Protein AF-A0A519SDA7-F1 (afdb_monomer_lite)

pLDDT: mean 97.17, std 2.33, range [86.12, 98.69]

Sequence (33 aa):
MNILVLNSGSSSIKYQLFRWPDERPACSGLVER

Foldseek 3Di:
DWDWDWDDDPFKIWIFIDDPPDPHTPDIDIDGD

Secondary structure (DSSP, 8-state):
-EEEEEEE-SS-EEEEEEETT-SSEEEEEEE--

Radius of gyration: 10.51 Å; chains: 1; bounding box: 28×17×19 Å

Structure (mmCIF, N/CA/C/O backbone):
data_AF-A0A519SDA7-F1
#
_entry.id   AF-A0A519SDA7-F1
#
loop_
_atom_site.group_PDB
_atom_site.id
_atom_site.type_symbol
_atom_site.label_atom_id
_atom_site.label_alt_id
_atom_site.label_comp_id
_atom_site.label_asym_id
_atom_site.label_entity_id
_atom_site.label_seq_id
_atom_site.pdbx_PDB_ins_code
_atom_site.Cartn_x
_atom_site.Cartn_y
_atom_site.Cartn_z
_atom_site.occupancy
_atom_site.B_iso_or_equiv
_atom_site.auth_seq_id
_atom_site.auth_comp_id
_atom_site.auth_asym_id
_atom_site.auth_atom_id
_atom_site.pdbx_PDB_model_num
ATOM 1 N N . MET A 1 1 ? -19.605 2.958 5.586 1.00 95.00 1 MET A N 1
ATOM 2 C CA . MET A 1 1 ? -18.829 4.208 5.356 1.00 95.00 1 MET A CA 1
ATOM 3 C C . MET A 1 1 ? -17.550 3.835 4.624 1.00 95.00 1 MET A C 1
ATOM 5 O O . MET A 1 1 ? -17.020 2.772 4.915 1.00 95.00 1 MET A O 1
ATOM 9 N N . ASN A 1 2 ? -17.059 4.656 3.695 1.00 97.25 2 ASN A N 1
ATOM 10 C CA . ASN A 1 2 ? -15.792 4.379 3.012 1.00 97.25 2 ASN A CA 1
ATOM 11 C C . ASN A 1 2 ? -14.651 5.108 3.724 1.00 97.25 2 ASN A C 1
ATOM 13 O O . ASN A 1 2 ? -14.744 6.316 3.929 1.00 97.25 2 ASN A O 1
ATOM 17 N N . ILE A 1 3 ? -13.598 4.380 4.089 1.00 98.06 3 ILE A N 1
ATOM 18 C CA . ILE A 1 3 ? -12.416 4.923 4.767 1.00 98.06 3 ILE A CA 1
ATOM 19 C C . ILE A 1 3 ? -11.209 4.672 3.866 1.00 98.06 3 ILE A C 1
ATOM 21 O O . ILE A 1 3 ? -10.861 3.520 3.605 1.00 98.06 3 ILE A O 1
ATOM 25 N N . LEU A 1 4 ? -10.580 5.743 3.383 1.00 98.19 4 LEU A N 1
ATOM 26 C CA . LEU A 1 4 ? -9.33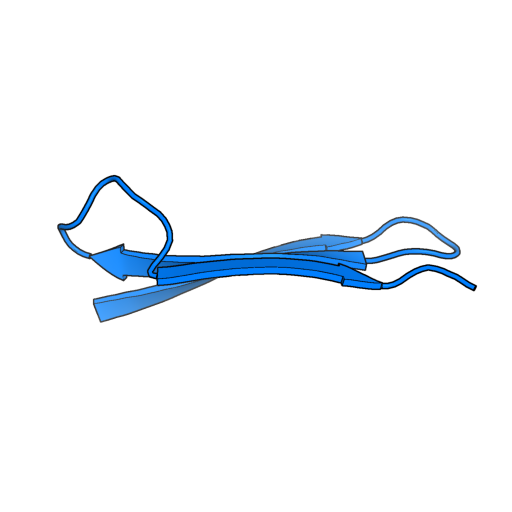6 5.673 2.621 1.00 98.19 4 LEU A CA 1
ATOM 27 C C . LEU A 1 4 ? -8.158 5.939 3.560 1.00 98.19 4 LEU A C 1
ATOM 29 O O . LEU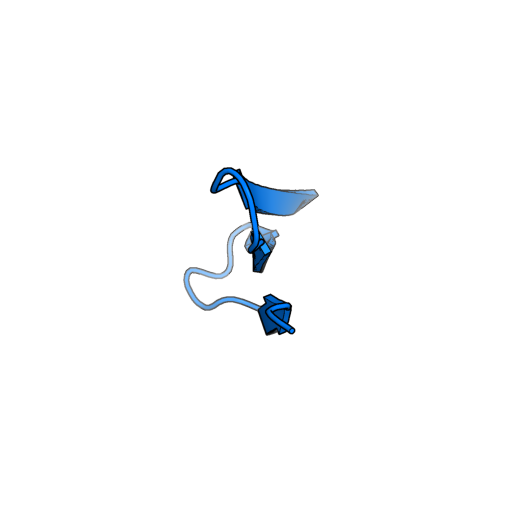 A 1 4 ? -8.043 7.025 4.123 1.00 98.19 4 LEU A O 1
ATOM 33 N N . VAL A 1 5 ? -7.281 4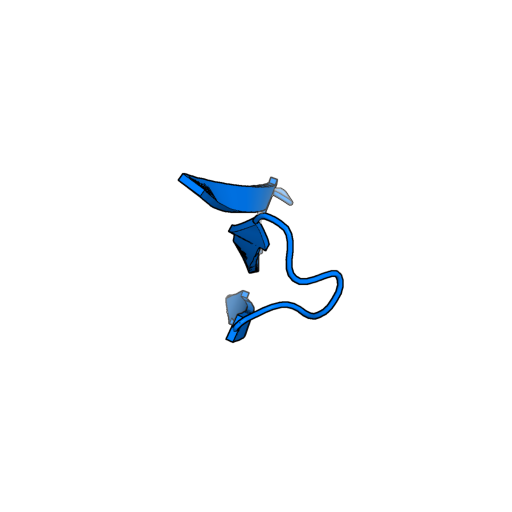.951 3.710 1.00 98.12 5 VAL A N 1
ATOM 34 C CA . VAL A 1 5 ? -6.045 5.061 4.489 1.00 98.12 5 VAL A CA 1
ATOM 35 C C . VAL A 1 5 ? -4.885 5.263 3.524 1.00 98.12 5 VAL A C 1
ATOM 37 O O . VAL A 1 5 ? -4.693 4.456 2.613 1.00 98.12 5 VAL A O 1
ATOM 40 N N . LEU A 1 6 ? -4.1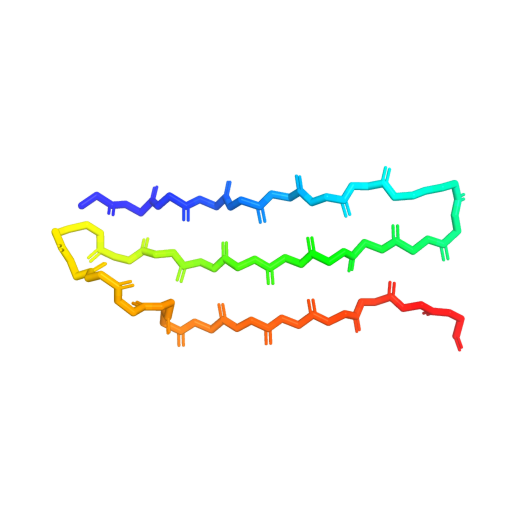05 6.322 3.741 1.00 98.50 6 LEU A N 1
ATOM 41 C CA . LEU A 1 6 ? -2.914 6.644 2.958 1.00 98.50 6 LEU A CA 1
ATOM 42 C C . LEU A 1 6 ? -1.678 6.648 3.854 1.00 98.50 6 LEU A C 1
ATOM 44 O O . LEU A 1 6 ? -1.670 7.262 4.919 1.00 98.50 6 LEU A O 1
ATOM 48 N N . ASN A 1 7 ? -0.618 6.002 3.384 1.00 98.44 7 ASN A N 1
ATOM 49 C CA . ASN A 1 7 ? 0.734 6.183 3.887 1.00 98.44 7 ASN A CA 1
ATOM 50 C C . ASN A 1 7 ? 1.568 6.789 2.753 1.00 98.44 7 ASN A C 1
ATOM 52 O O . ASN A 1 7 ? 1.788 6.135 1.732 1.00 98.44 7 ASN A O 1
ATOM 56 N N . SER A 1 8 ? 1.967 8.048 2.928 1.00 97.88 8 SER A N 1
ATOM 57 C CA . SER A 1 8 ? 2.715 8.816 1.935 1.00 97.88 8 SER A CA 1
ATOM 58 C C . SER A 1 8 ? 4.187 8.887 2.329 1.00 97.88 8 SER A C 1
ATOM 60 O O . SER A 1 8 ? 4.553 9.602 3.262 1.00 97.88 8 SER A O 1
ATOM 62 N N . GLY A 1 9 ? 5.029 8.170 1.591 1.00 97.25 9 GLY A N 1
ATOM 63 C CA . GLY A 1 9 ? 6.470 8.392 1.576 1.00 97.25 9 GLY A CA 1
ATOM 64 C C . GLY A 1 9 ? 6.840 9.557 0.653 1.00 97.25 9 GLY A C 1
ATOM 65 O O . GLY A 1 9 ? 6.000 10.090 -0.070 1.00 97.25 9 GLY A O 1
ATOM 66 N N . SER A 1 10 ? 8.117 9.946 0.641 1.00 97.25 10 SER A N 1
ATOM 67 C CA . SER A 1 10 ? 8.622 11.011 -0.242 1.00 97.25 10 SER A CA 1
ATOM 68 C C . SER A 1 10 ? 8.590 10.645 -1.733 1.00 97.25 10 SER A C 1
ATOM 70 O O . SER A 1 10 ? 8.577 11.535 -2.577 1.00 97.25 10 SER A O 1
ATOM 72 N N . SER A 1 11 ? 8.572 9.351 -2.068 1.00 97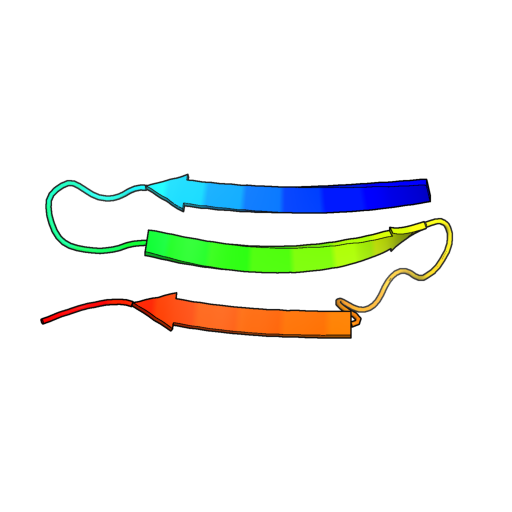.38 11 SER A N 1
ATOM 73 C CA . SER A 1 11 ? 8.547 8.845 -3.448 1.00 97.38 11 SER A CA 1
ATOM 74 C C . SER A 1 11 ? 7.617 7.644 -3.654 1.00 97.38 11 SER A C 1
ATOM 76 O O . SER A 1 11 ? 7.782 6.905 -4.623 1.00 97.38 11 SER A O 1
ATOM 78 N N . SER A 1 12 ? 6.691 7.390 -2.730 1.00 98.19 12 SER A N 1
ATOM 79 C CA . SER A 1 12 ? 5.725 6.295 -2.841 1.00 98.19 12 SER A CA 1
ATOM 80 C C . SER A 1 12 ? 4.469 6.572 -2.021 1.00 98.19 12 SER A C 1
ATOM 82 O O . SER A 1 12 ? 4.499 7.331 -1.051 1.00 98.19 12 SER A O 1
ATOM 84 N N . ILE A 1 13 ? 3.359 5.941 -2.403 1.00 98.56 13 ILE A N 1
ATOM 85 C CA . ILE A 1 13 ? 2.095 5.974 -1.666 1.00 98.56 13 ILE A CA 1
ATOM 86 C C . ILE A 1 13 ? 1.559 4.552 -1.544 1.00 98.56 13 ILE A C 1
ATOM 88 O O . ILE A 1 13 ? 1.238 3.903 -2.541 1.00 98.56 13 ILE A O 1
ATOM 92 N N . LYS A 1 14 ? 1.392 4.086 -0.307 1.00 98.62 14 LYS A N 1
ATOM 93 C CA . LYS A 1 14 ? 0.628 2.873 -0.004 1.00 98.62 14 LYS A CA 1
ATOM 94 C C . LYS A 1 14 ? -0.792 3.273 0.379 1.00 98.62 14 LYS A C 1
ATOM 96 O O . LYS A 1 14 ? -0.973 4.126 1.248 1.00 98.62 14 LYS A O 1
ATOM 101 N N . TYR A 1 15 ? -1.790 2.644 -0.232 1.00 98.69 15 TYR A N 1
ATOM 102 C CA . TYR A 1 15 ? -3.197 2.939 0.032 1.00 98.69 15 TYR A CA 1
ATOM 103 C C . TYR A 1 15 ? -4.005 1.683 0.347 1.00 98.69 15 TYR A C 1
ATOM 105 O O . TYR A 1 15 ? -3.700 0.586 -0.130 1.00 98.69 15 TYR A O 1
ATOM 113 N N . GLN A 1 16 ? -5.048 1.857 1.154 1.00 98.69 16 GLN A N 1
ATOM 114 C CA . GLN A 1 16 ? -6.064 0.843 1.430 1.00 98.69 16 GLN A CA 1
ATOM 115 C C . GLN A 1 16 ? -7.437 1.507 1.521 1.00 98.69 16 GLN A C 1
ATOM 117 O O . GLN A 1 16 ? -7.576 2.551 2.160 1.00 98.69 16 GLN A O 1
ATOM 122 N N . LEU A 1 17 ? -8.450 0.900 0.906 1.00 98.50 17 LEU A N 1
ATOM 123 C CA . LEU A 1 17 ? -9.839 1.343 1.005 1.00 98.50 17 LEU A CA 1
ATOM 124 C C . LEU A 1 17 ? -10.638 0.338 1.827 1.00 98.50 17 LEU A C 1
ATOM 126 O O . LEU A 1 17 ? -10.748 -0.820 1.436 1.00 98.50 17 LEU A O 1
ATOM 130 N N . PHE A 1 18 ? -11.256 0.787 2.912 1.00 98.56 18 PHE A N 1
ATOM 131 C CA . PHE A 1 18 ? -12.151 -0.022 3.736 1.00 98.56 18 PHE A CA 1
ATOM 132 C C . PHE A 1 18 ? -13.605 0.383 3.511 1.00 98.56 18 PHE A C 1
ATOM 134 O O . PHE A 1 18 ? -13.923 1.571 3.394 1.00 98.56 18 PHE A O 1
ATOM 141 N N . ARG A 1 19 ? -14.497 -0.611 3.499 1.00 98.06 19 ARG A N 1
ATOM 142 C CA . ARG A 1 19 ? -15.948 -0.412 3.572 1.00 98.06 19 ARG A CA 1
ATOM 143 C C . ARG A 1 19 ? -16.406 -0.771 4.980 1.00 98.06 19 ARG A C 1
ATOM 145 O O . ARG A 1 19 ? -16.781 -1.900 5.245 1.00 98.06 19 ARG A O 1
ATOM 152 N N . TRP A 1 20 ? -16.368 0.191 5.896 1.00 94.69 20 TRP A N 1
ATOM 153 C CA . TRP A 1 20 ? -16.788 -0.035 7.282 1.00 94.69 20 TRP A CA 1
ATOM 154 C C . TRP A 1 20 ? -18.230 -0.578 7.351 1.00 94.69 20 TRP A C 1
ATOM 156 O O . TRP A 1 20 ? -19.097 0.023 6.688 1.00 94.69 20 TRP A O 1
ATOM 166 N N . PRO A 1 21 ? -18.510 -1.620 8.168 1.00 95.94 21 PRO A N 1
ATOM 167 C CA . PRO A 1 21 ? -17.666 -2.186 9.238 1.00 95.94 21 PRO A CA 1
ATOM 168 C C . PRO A 1 21 ? -16.719 -3.329 8.844 1.00 95.94 21 PRO A C 1
ATOM 170 O O . PRO A 1 21 ? -16.140 -3.952 9.729 1.00 95.94 21 PRO A O 1
ATOM 173 N N . ASP A 1 22 ? -16.532 -3.606 7.554 1.00 96.69 22 ASP A N 1
ATOM 174 C CA . ASP A 1 22 ? -15.666 -4.703 7.121 1.00 96.69 22 ASP A CA 1
ATOM 175 C C . ASP A 1 22 ? -14.206 -4.464 7.544 1.00 96.69 22 ASP A C 1
ATOM 177 O O . ASP A 1 22 ? -13.601 -3.436 7.227 1.00 96.69 22 ASP A O 1
ATOM 181 N N . GLU A 1 23 ? -13.618 -5.448 8.230 1.00 93.25 23 GLU A N 1
ATOM 182 C CA . GLU A 1 23 ? -12.235 -5.390 8.730 1.00 93.25 23 GLU A CA 1
ATOM 183 C C . GLU A 1 23 ? -11.183 -5.614 7.635 1.00 93.25 23 GLU A C 1
ATOM 185 O O . GLU A 1 23 ? -9.995 -5.359 7.838 1.00 93.25 23 GLU A O 1
ATOM 190 N N . ARG A 1 24 ? -11.595 -6.105 6.461 1.00 96.50 24 ARG A N 1
ATOM 191 C CA . ARG A 1 24 ? -10.701 -6.333 5.322 1.00 96.50 24 ARG A CA 1
ATOM 192 C C . ARG A 1 24 ? -10.794 -5.173 4.333 1.00 96.50 24 ARG A C 1
ATOM 194 O O . ARG A 1 24 ? -11.901 -4.725 4.028 1.00 96.50 24 ARG A O 1
ATOM 201 N N . PRO A 1 25 ? -9.662 -4.708 3.780 1.00 97.25 25 PRO A N 1
ATOM 202 C CA . PRO A 1 25 ? -9.700 -3.679 2.758 1.00 97.25 25 PRO A CA 1
ATOM 203 C C . PRO A 1 25 ? -10.372 -4.230 1.493 1.00 97.25 25 PRO A C 1
ATOM 205 O O . PRO A 1 25 ? -10.064 -5.328 1.033 1.00 97.25 25 PRO A O 1
ATOM 208 N N . ALA A 1 26 ? -11.269 -3.441 0.910 1.00 98.06 26 ALA A N 1
ATOM 209 C CA . ALA A 1 26 ? -11.882 -3.713 -0.386 1.00 98.06 26 ALA A CA 1
ATOM 210 C C . ALA A 1 26 ? -10.844 -3.669 -1.519 1.00 98.06 26 ALA A C 1
ATOM 212 O O . ALA A 1 26 ? -10.965 -4.394 -2.503 1.00 98.06 26 ALA A O 1
ATOM 213 N N . CYS A 1 27 ? -9.821 -2.824 -1.378 1.00 98.31 27 CYS A N 1
ATOM 214 C CA . CYS A 1 27 ? -8.628 -2.855 -2.211 1.00 98.31 27 CYS A CA 1
ATOM 215 C C . CYS A 1 27 ? -7.425 -2.274 -1.466 1.00 98.31 27 CYS A C 1
ATOM 217 O O . CYS A 1 27 ? -7.560 -1.480 -0.530 1.00 98.31 27 CYS A O 1
ATOM 219 N N . SER A 1 28 ? -6.238 -2.664 -1.913 1.00 98.38 28 SER A N 1
ATOM 220 C CA . SER A 1 28 ? -4.969 -2.125 -1.445 1.00 98.38 28 SER A CA 1
ATOM 221 C C . SER A 1 28 ? -4.003 -2.008 -2.607 1.00 98.38 28 SER A C 1
ATOM 223 O O . SER A 1 28 ? -4.030 -2.850 -3.505 1.00 98.38 28 SER A O 1
ATOM 225 N N . GLY A 1 29 ? -3.109 -1.031 -2.557 1.00 98.44 29 GLY A N 1
ATOM 226 C CA . GLY A 1 29 ? -2.057 -0.904 -3.552 1.00 98.44 29 GLY A CA 1
ATOM 227 C C . GLY A 1 29 ? -0.855 -0.128 -3.046 1.00 98.44 29 GLY A C 1
ATOM 228 O O . GLY A 1 29 ? -0.883 0.505 -1.986 1.00 98.44 29 GL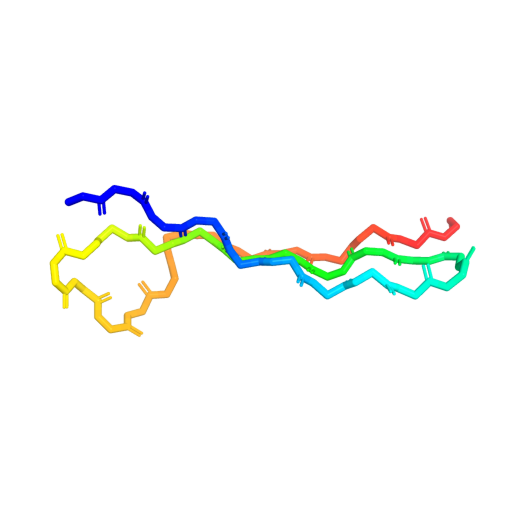Y A O 1
ATOM 229 N N . LEU A 1 30 ? 0.206 -0.208 -3.837 1.00 98.25 30 LEU A N 1
ATOM 230 C CA . LEU A 1 30 ? 1.424 0.568 -3.697 1.00 98.25 30 LEU A CA 1
ATOM 231 C C . LEU A 1 30 ? 1.670 1.251 -5.036 1.00 98.25 30 LEU A C 1
ATOM 233 O O . LEU A 1 30 ? 1.739 0.586 -6.065 1.00 98.25 30 LEU A O 1
ATOM 237 N N . VAL A 1 31 ? 1.768 2.572 -5.005 1.00 97.81 31 VAL A N 1
ATOM 238 C CA . VAL A 1 31 ? 2.308 3.353 -6.110 1.00 97.81 31 VAL A CA 1
ATOM 239 C C . VAL A 1 31 ? 3.722 3.730 -5.714 1.00 97.81 31 VAL A C 1
ATOM 241 O O . VAL A 1 31 ? 3.942 4.404 -4.707 1.00 97.81 31 VAL A O 1
ATOM 244 N N . GLU A 1 32 ? 4.673 3.262 -6.497 1.00 95.88 32 GLU A N 1
ATOM 245 C CA . GLU A 1 32 ? 6.074 3.660 -6.455 1.00 95.88 32 GLU A CA 1
ATOM 246 C C . GLU A 1 32 ? 6.501 4.034 -7.879 1.00 95.88 32 GLU A C 1
ATOM 248 O O . GLU A 1 32 ? 5.626 4.258 -8.712 1.00 95.88 32 GLU A O 1
ATOM 253 N N . ARG A 1 33 ? 7.803 4.184 -8.134 1.00 86.12 33 ARG A N 1
ATOM 254 C CA . ARG A 1 33 ? 8.328 4.538 -9.461 1.00 86.12 33 ARG A CA 1
ATOM 255 C C . ARG A 1 33 ? 7.904 3.537 -10.536 1.00 86.12 33 ARG A C 1
ATOM 257 O O . ARG A 1 33 ? 8.547 2.468 -10.600 1.00 86.12 33 ARG A O 1
#